Protein AF-A0A932UBR1-F1 (afdb_monomer_lite)

pLDDT: mean 89.15, std 9.72, range [55.53, 97.44]

Structure (mmCIF, N/CA/C/O backbone):
data_AF-A0A932UBR1-F1
#
_entry.id   AF-A0A932UBR1-F1
#
loop_
_atom_site.group_PDB
_atom_site.id
_atom_site.type_symbol
_atom_site.label_atom_id
_atom_site.label_alt_id
_atom_site.label_comp_id
_atom_site.label_asym_id
_atom_site.label_entity_id
_atom_site.label_seq_id
_atom_site.pdbx_PDB_ins_code
_atom_site.Cartn_x
_atom_site.Cartn_y
_atom_site.Cartn_z
_atom_site.occupancy
_atom_site.B_iso_or_equiv
_atom_site.auth_seq_id
_atom_site.auth_comp_id
_atom_site.auth_asym_id
_atom_site.auth_atom_id
_atom_site.pdbx_PDB_model_num
ATOM 1 N N . MET A 1 1 ? 7.873 -18.364 -3.727 1.00 67.50 1 MET A N 1
ATOM 2 C CA . MET A 1 1 ? 7.765 -17.794 -5.084 1.00 67.50 1 MET A CA 1
ATOM 3 C C . MET A 1 1 ? 9.142 -17.857 -5.717 1.00 67.50 1 MET A C 1
ATOM 5 O O . MET A 1 1 ? 10.111 -17.654 -4.992 1.00 67.50 1 MET A O 1
ATOM 9 N N . GLU A 1 2 ? 9.250 -18.246 -6.986 1.00 88.00 2 GLU A N 1
ATOM 10 C CA . GLU A 1 2 ? 10.543 -18.277 -7.681 1.00 88.00 2 GLU A CA 1
ATOM 11 C C . GLU A 1 2 ? 10.996 -16.841 -7.988 1.00 88.00 2 GLU A C 1
ATOM 13 O O . GLU A 1 2 ? 10.164 -15.963 -8.211 1.00 88.00 2 GLU A O 1
ATOM 18 N N . GLN A 1 3 ? 12.303 -16.576 -7.945 1.00 89.06 3 GLN A N 1
ATOM 19 C CA . GLN A 1 3 ? 12.831 -15.213 -8.072 1.00 89.06 3 GLN A CA 1
ATOM 20 C C . GLN A 1 3 ? 12.473 -14.569 -9.419 1.00 89.06 3 GLN A C 1
ATOM 22 O O . GLN A 1 3 ? 12.112 -13.397 -9.452 1.00 89.06 3 GLN A O 1
ATOM 27 N N . ASP A 1 4 ? 12.511 -15.335 -10.509 1.00 91.12 4 ASP A N 1
ATOM 28 C CA . ASP A 1 4 ? 12.187 -14.840 -11.850 1.00 91.12 4 ASP A CA 1
ATOM 29 C C . ASP A 1 4 ? 10.717 -14.396 -11.973 1.00 91.12 4 ASP A C 1
ATOM 31 O O . ASP A 1 4 ? 10.409 -13.425 -12.674 1.00 91.12 4 ASP A O 1
ATOM 35 N N . ASP A 1 5 ? 9.806 -15.069 -11.261 1.00 94.25 5 ASP A N 1
ATOM 36 C CA . ASP A 1 5 ? 8.394 -14.682 -11.202 1.00 94.25 5 ASP A CA 1
ATOM 37 C C . ASP A 1 5 ? 8.208 -13.376 -10.418 1.00 94.25 5 ASP A C 1
ATOM 39 O O . ASP A 1 5 ? 7.446 -12.503 -10.843 1.00 94.25 5 ASP A O 1
ATOM 43 N N . GLU A 1 6 ? 8.945 -13.204 -9.318 1.00 95.12 6 GLU A N 1
ATOM 44 C CA . GLU A 1 6 ? 8.917 -11.981 -8.511 1.00 95.12 6 GLU A CA 1
ATOM 45 C C . GLU A 1 6 ? 9.503 -10.783 -9.267 1.00 95.12 6 GLU A C 1
ATOM 47 O O . GLU A 1 6 ? 8.906 -9.708 -9.292 1.00 95.12 6 GLU A O 1
ATOM 52 N N . ASP A 1 7 ? 10.626 -10.967 -9.963 1.00 96.38 7 ASP A N 1
ATOM 53 C CA . ASP A 1 7 ? 11.229 -9.930 -10.806 1.00 96.38 7 ASP A CA 1
ATOM 54 C C . ASP A 1 7 ? 10.254 -9.483 -11.899 1.00 96.38 7 ASP A C 1
ATOM 56 O O . ASP A 1 7 ? 10.132 -8.293 -12.222 1.00 96.38 7 ASP A O 1
ATOM 60 N N . ARG A 1 8 ? 9.523 -10.437 -12.480 1.00 95.25 8 ARG A N 1
ATOM 61 C CA . ARG A 1 8 ? 8.494 -10.143 -13.473 1.00 95.25 8 ARG A CA 1
ATOM 62 C C . ARG A 1 8 ? 7.332 -9.365 -12.856 1.00 95.25 8 ARG A C 1
ATOM 64 O O . ARG A 1 8 ? 6.878 -8.399 -13.477 1.00 95.25 8 ARG A O 1
ATOM 71 N N . LEU A 1 9 ? 6.869 -9.744 -11.665 1.00 95.69 9 LEU A N 1
ATOM 72 C CA . LEU A 1 9 ? 5.824 -9.024 -10.933 1.00 95.69 9 LEU A CA 1
ATOM 73 C C . LEU A 1 9 ? 6.264 -7.594 -10.597 1.00 95.69 9 LEU A C 1
ATOM 75 O O . LEU A 1 9 ? 5.541 -6.648 -10.908 1.00 95.69 9 LEU A O 1
ATOM 79 N N . ALA A 1 10 ? 7.479 -7.417 -10.080 1.00 96.94 10 ALA A N 1
ATOM 80 C CA . ALA A 1 10 ? 8.060 -6.115 -9.768 1.00 96.94 10 ALA A CA 1
ATOM 81 C C . ALA A 1 10 ? 8.080 -5.182 -10.990 1.00 96.94 10 ALA A C 1
ATOM 83 O O . ALA A 1 10 ? 7.713 -4.010 -10.888 1.00 96.94 10 ALA A O 1
ATOM 84 N N . ARG A 1 11 ? 8.420 -5.695 -12.181 1.00 96.31 11 ARG A N 1
ATOM 85 C CA . ARG A 1 11 ? 8.358 -4.909 -13.429 1.00 96.31 11 ARG A CA 1
ATOM 86 C C . ARG A 1 11 ? 6.937 -4.470 -13.779 1.00 96.31 11 ARG A C 1
ATOM 88 O O . ARG A 1 11 ? 6.756 -3.344 -14.243 1.00 96.31 11 ARG A O 1
ATOM 95 N N . TYR A 1 12 ? 5.936 -5.325 -13.567 1.00 95.94 12 TYR A N 1
ATOM 96 C CA . TYR A 1 12 ? 4.536 -4.939 -13.760 1.00 95.94 12 TYR A CA 1
ATOM 97 C C . TYR A 1 12 ? 4.102 -3.879 -12.745 1.00 95.94 12 TYR A C 1
ATOM 99 O O . TYR A 1 12 ? 3.534 -2.867 -13.155 1.00 95.94 12 TYR A O 1
ATOM 107 N N . CYS A 1 13 ? 4.419 -4.062 -11.461 1.00 95.50 13 CYS A N 1
ATOM 108 C CA . CYS A 1 13 ? 4.125 -3.092 -10.403 1.00 95.50 13 CYS A CA 1
ATOM 109 C C . CYS A 1 13 ? 4.740 -1.723 -10.711 1.00 95.50 13 CYS A C 1
ATOM 111 O O . CYS A 1 13 ? 4.058 -0.705 -10.622 1.00 95.50 13 CYS A O 1
ATOM 113 N N . PHE A 1 14 ? 5.995 -1.699 -11.165 1.00 94.00 14 PHE A N 1
ATOM 114 C CA . PHE A 1 14 ? 6.667 -0.470 -11.573 1.00 94.00 14 PHE A CA 1
ATOM 115 C C . PHE A 1 14 ? 5.923 0.250 -12.702 1.00 94.00 14 PHE A C 1
ATOM 117 O O . PHE A 1 14 ? 5.679 1.448 -12.609 1.00 94.00 14 PHE A O 1
ATOM 124 N N . VAL A 1 15 ? 5.530 -0.469 -13.760 1.00 91.94 15 VAL A N 1
ATOM 125 C CA . VAL A 1 15 ? 4.778 0.117 -14.883 1.00 91.94 15 VAL A CA 1
ATOM 126 C C . VAL A 1 15 ? 3.408 0.631 -14.431 1.00 91.94 15 VAL A C 1
ATOM 128 O O . VAL A 1 15 ? 3.012 1.718 -14.846 1.00 91.94 15 VAL A O 1
ATOM 131 N N . LEU A 1 16 ? 2.695 -0.105 -13.573 1.00 92.19 16 LEU A N 1
ATOM 132 C CA . LEU A 1 16 ? 1.404 0.325 -13.022 1.00 92.19 16 LEU A CA 1
ATOM 133 C C . LEU A 1 16 ? 1.535 1.599 -12.179 1.00 92.19 16 LEU A C 1
ATOM 135 O O . LEU A 1 16 ? 0.723 2.510 -12.337 1.00 92.19 16 LEU A O 1
ATOM 139 N N . ALA A 1 17 ? 2.595 1.717 -11.378 1.00 90.38 17 ALA A N 1
ATOM 140 C CA . ALA A 1 17 ? 2.878 2.934 -10.621 1.00 90.38 17 ALA A CA 1
ATOM 141 C C . ALA A 1 17 ? 3.067 4.164 -11.532 1.00 90.38 17 ALA A C 1
ATOM 143 O O . ALA A 1 17 ? 2.706 5.273 -11.143 1.00 90.38 17 ALA A O 1
ATOM 144 N N . LEU A 1 18 ? 3.556 3.989 -12.770 1.00 87.19 18 LEU A N 1
ATOM 145 C CA . LEU A 1 18 ? 3.675 5.098 -13.729 1.00 87.19 18 LEU A CA 1
ATOM 146 C C . LEU A 1 18 ? 2.314 5.622 -14.197 1.00 87.19 18 LEU A C 1
ATOM 148 O O . LEU A 1 18 ? 2.174 6.820 -14.450 1.00 87.19 18 LEU A O 1
ATOM 152 N N . PHE A 1 19 ? 1.321 4.740 -14.331 1.00 87.06 19 PHE A N 1
ATOM 153 C CA . PHE A 1 19 ? -0.045 5.143 -14.662 1.00 87.06 19 PHE A CA 1
ATOM 154 C C . PHE A 1 19 ? -0.710 5.864 -13.492 1.00 87.06 19 PHE A C 1
ATOM 156 O O . PHE A 1 19 ? -1.374 6.877 -13.713 1.00 87.06 19 PHE A O 1
ATOM 163 N N . GLU A 1 20 ? -0.491 5.387 -12.268 1.00 86.44 20 GLU A N 1
ATOM 164 C CA . GLU A 1 20 ? -1.044 6.025 -11.074 1.00 86.44 20 GLU A CA 1
ATOM 165 C C . GLU A 1 20 ? -0.460 7.425 -10.851 1.00 86.44 20 GLU A C 1
ATOM 167 O O . GLU A 1 20 ? -1.194 8.384 -10.615 1.00 86.44 20 GLU A O 1
ATOM 172 N N . GLU A 1 21 ? 0.851 7.586 -11.034 1.00 83.62 21 GLU A N 1
ATOM 173 C CA . GLU A 1 21 ? 1.506 8.896 -10.983 1.00 83.62 21 GLU A CA 1
ATOM 174 C C . GLU A 1 21 ? 0.955 9.853 -12.054 1.00 83.62 21 GLU A C 1
ATOM 176 O O . GLU A 1 21 ? 0.712 11.031 -11.785 1.00 83.62 21 GLU A O 1
ATOM 181 N N . LEU A 1 22 ? 0.712 9.360 -13.275 1.00 82.50 22 LEU A N 1
ATOM 182 C CA . LEU A 1 22 ? 0.101 10.166 -14.335 1.00 82.50 22 LEU A CA 1
ATOM 183 C C . LEU A 1 22 ? -1.309 10.634 -13.946 1.00 82.50 22 LEU A C 1
ATOM 185 O O . LEU A 1 22 ? -1.654 11.789 -14.204 1.00 82.50 22 LEU A O 1
A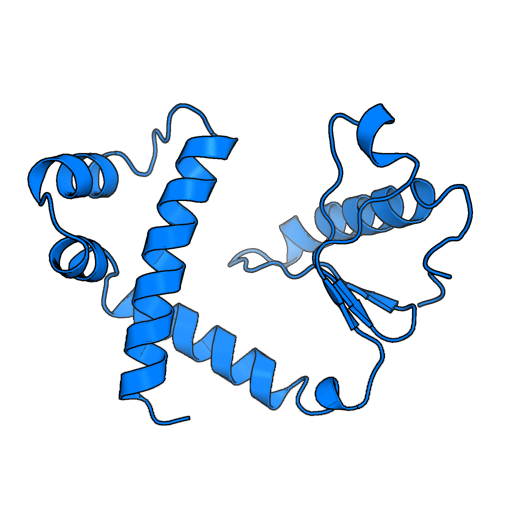TOM 189 N N . TYR A 1 23 ? -2.101 9.752 -13.335 1.00 83.06 23 TYR A N 1
ATOM 190 C CA . TYR A 1 23 ? -3.449 10.059 -12.866 1.00 83.06 23 TYR A CA 1
ATOM 191 C C . TYR A 1 23 ? -3.443 11.103 -11.739 1.00 83.06 23 TYR A C 1
ATOM 193 O O . TYR A 1 23 ? -4.179 12.087 -11.823 1.00 83.06 23 TYR A O 1
ATOM 201 N N . ARG A 1 24 ? -2.581 10.941 -10.725 1.00 78.06 24 ARG A N 1
ATOM 202 C CA . ARG A 1 24 ? -2.530 11.822 -9.543 1.00 78.06 24 ARG A CA 1
ATOM 203 C C . ARG A 1 24 ? -1.907 13.184 -9.818 1.00 78.06 24 ARG A C 1
ATOM 205 O O . ARG A 1 24 ? -2.425 14.204 -9.366 1.00 78.06 24 ARG A O 1
ATOM 212 N N . SER A 1 25 ? -0.795 13.214 -10.542 1.00 79.44 25 SER A N 1
ATOM 213 C CA . SER A 1 25 ? 0.002 14.433 -10.701 1.00 79.44 25 SER A CA 1
ATOM 214 C C . SER A 1 25 ? -0.440 15.272 -11.899 1.00 79.44 25 SER A C 1
ATOM 216 O O . SER A 1 25 ? -0.099 16.454 -11.974 1.00 79.44 25 SER A O 1
ATOM 218 N N . GLY A 1 26 ? -1.149 14.679 -12.872 1.00 68.56 26 GLY A N 1
ATOM 219 C CA . GLY A 1 26 ? -1.602 15.306 -14.126 1.00 68.56 26 GLY A CA 1
ATOM 220 C C . GLY A 1 26 ? -0.476 15.760 -15.075 1.00 68.56 26 GLY A C 1
ATOM 221 O O . GLY A 1 26 ? -0.669 15.845 -16.287 1.00 68.56 26 GLY A O 1
ATOM 222 N N . ASN A 1 27 ? 0.718 16.035 -14.545 1.00 63.75 27 ASN A N 1
ATOM 223 C CA . ASN A 1 27 ? 1.926 16.434 -15.253 1.00 63.75 27 ASN A CA 1
ATOM 224 C C . ASN A 1 27 ? 3.172 15.969 -14.469 1.00 63.75 27 ASN A C 1
ATOM 226 O O . ASN A 1 27 ? 3.694 16.717 -13.638 1.00 63.75 27 ASN A O 1
ATOM 230 N N . PRO A 1 28 ? 3.671 14.7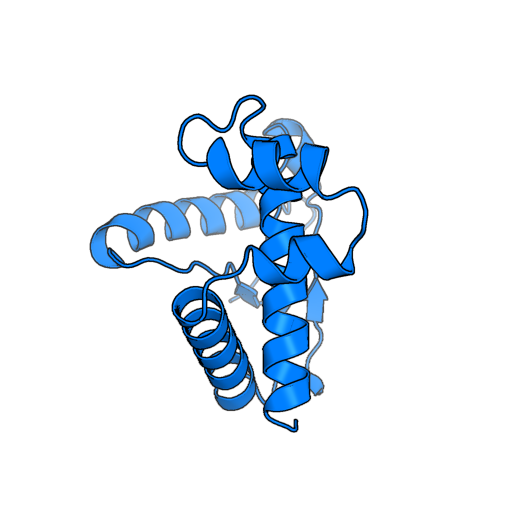45 -14.708 1.00 59.06 28 PRO A N 1
ATOM 231 C CA . PRO A 1 28 ? 4.825 14.213 -13.990 1.00 59.06 28 PRO A CA 1
ATOM 232 C C . PRO A 1 28 ? 6.115 14.907 -14.456 1.00 59.06 28 PRO A C 1
ATOM 234 O O . PRO A 1 28 ? 6.756 14.510 -15.431 1.00 59.06 28 PRO A O 1
ATOM 237 N N . VAL A 1 29 ? 6.510 15.983 -13.769 1.00 56.06 29 VAL A N 1
ATOM 238 C CA . VAL A 1 29 ? 7.711 16.774 -14.104 1.00 56.06 29 VAL A CA 1
ATOM 239 C C . VAL A 1 29 ? 9.000 15.970 -13.875 1.00 56.06 29 VAL A C 1
ATOM 241 O O . VAL A 1 29 ? 9.940 16.088 -14.660 1.00 56.06 29 VAL A O 1
ATOM 244 N N . TRP A 1 30 ? 9.026 15.096 -12.864 1.00 55.53 30 TRP A N 1
ATOM 245 C CA . TRP A 1 30 ? 10.208 14.320 -12.458 1.00 55.53 30 TRP A CA 1
ATOM 246 C C . TRP A 1 30 ? 10.383 12.989 -13.215 1.00 55.53 30 TRP A C 1
ATOM 248 O O . TRP A 1 30 ? 11.436 12.366 -13.113 1.00 55.53 30 TRP A O 1
ATOM 258 N N . TRP A 1 31 ? 9.388 12.577 -14.016 1.00 59.47 31 TRP A N 1
ATOM 259 C CA . TRP A 1 31 ? 9.337 11.263 -14.679 1.00 59.47 31 TRP A CA 1
ATOM 260 C C . TRP A 1 31 ? 9.024 11.330 -16.186 1.00 59.47 31 TRP A C 1
ATOM 262 O O . TRP A 1 31 ? 8.470 10.408 -16.786 1.00 59.47 31 TRP A O 1
ATOM 272 N N . ARG A 1 32 ? 9.386 12.435 -16.846 1.00 62.41 32 ARG A N 1
ATOM 273 C CA . ARG A 1 32 ? 9.132 12.606 -18.289 1.00 62.41 32 ARG A CA 1
ATOM 274 C C . ARG A 1 32 ? 9.771 11.515 -19.150 1.00 62.41 32 ARG A C 1
ATOM 276 O O . ARG A 1 32 ? 9.187 11.126 -20.156 1.00 62.41 32 ARG A O 1
ATOM 283 N N . ALA A 1 33 ? 10.953 11.027 -18.769 1.00 64.44 33 ALA A N 1
ATOM 284 C CA . ALA A 1 33 ? 11.722 10.107 -19.604 1.00 64.44 33 ALA A CA 1
ATOM 285 C C . ALA A 1 33 ? 11.026 8.745 -19.800 1.00 64.44 33 ALA A C 1
ATOM 287 O O . ALA A 1 33 ? 10.883 8.335 -20.954 1.00 64.44 33 ALA A O 1
ATOM 288 N N . PRO A 1 34 ? 10.504 8.068 -18.758 1.00 70.69 34 PRO A N 1
ATOM 289 C CA . PRO A 1 34 ? 9.823 6.795 -18.985 1.00 70.69 34 PRO A CA 1
ATOM 290 C C . PRO A 1 34 ? 8.479 6.954 -19.692 1.00 70.69 34 PRO A C 1
ATOM 292 O O . PRO A 1 34 ? 8.144 6.104 -20.506 1.00 70.69 34 PRO A O 1
ATOM 295 N N . TRP A 1 35 ? 7.748 8.057 -19.494 1.00 72.81 35 TRP A N 1
ATOM 296 C CA . TRP A 1 35 ? 6.521 8.310 -20.261 1.00 72.81 35 TRP A CA 1
ATOM 297 C C . TRP A 1 35 ? 6.786 8.532 -21.756 1.00 72.81 35 TRP A C 1
ATOM 299 O O . TRP A 1 35 ? 6.096 7.954 -22.599 1.00 72.81 35 TRP A O 1
ATOM 309 N N . SER A 1 36 ? 7.809 9.321 -22.099 1.00 73.38 36 SER A N 1
ATOM 310 C CA . SER A 1 36 ? 8.249 9.473 -23.491 1.00 73.38 36 SER A CA 1
ATOM 311 C C . SER A 1 36 ? 8.623 8.118 -24.094 1.00 73.38 36 SER A C 1
ATOM 313 O O . SER A 1 36 ? 8.133 7.762 -25.164 1.00 73.38 36 SER A O 1
ATOM 315 N N . ALA A 1 37 ? 9.386 7.308 -23.357 1.00 73.06 37 ALA A N 1
ATOM 316 C CA . ALA A 1 37 ? 9.764 5.970 -23.796 1.00 73.06 37 ALA A CA 1
ATOM 317 C C . ALA A 1 37 ? 8.557 5.022 -23.935 1.00 73.06 37 ALA A C 1
ATOM 319 O O . ALA A 1 37 ? 8.522 4.213 -24.861 1.00 73.06 37 ALA A O 1
ATOM 320 N N . MET A 1 38 ? 7.539 5.117 -23.069 1.00 76.62 38 MET A N 1
ATOM 321 C CA . MET A 1 38 ? 6.311 4.320 -23.199 1.00 76.62 38 MET A CA 1
ATOM 322 C C . MET A 1 38 ? 5.549 4.656 -24.481 1.00 76.62 38 MET A C 1
ATOM 324 O O . MET A 1 38 ? 5.113 3.740 -25.183 1.00 76.62 38 MET A O 1
ATOM 328 N N . ARG A 1 39 ? 5.425 5.949 -24.811 1.00 74.44 39 ARG A N 1
ATOM 329 C CA . ARG A 1 39 ? 4.786 6.405 -26.055 1.00 74.44 39 ARG A CA 1
ATOM 330 C C . ARG A 1 39 ? 5.512 5.899 -27.301 1.00 74.44 39 ARG A C 1
ATOM 332 O O . ARG A 1 39 ? 4.852 5.541 -28.270 1.00 74.44 39 ARG A O 1
ATOM 339 N N . GLU A 1 40 ? 6.840 5.850 -27.269 1.00 72.44 40 GLU A N 1
ATOM 340 C CA . GLU A 1 40 ? 7.665 5.392 -28.395 1.00 72.44 40 GLU A CA 1
ATOM 341 C C . GLU A 1 40 ? 7.655 3.868 -28.563 1.00 72.44 40 GLU A C 1
ATOM 343 O O . GLU A 1 40 ? 7.613 3.362 -29.683 1.00 72.44 40 GLU A O 1
ATOM 348 N N . LYS A 1 41 ? 7.688 3.120 -27.454 1.00 69.94 41 LYS A N 1
ATOM 349 C CA . LYS A 1 41 ? 7.907 1.668 -27.467 1.00 69.94 41 LYS A CA 1
ATOM 350 C C . LYS A 1 41 ? 6.670 0.829 -27.825 1.00 69.94 41 LYS A C 1
ATOM 352 O O . LYS A 1 41 ? 6.836 -0.337 -28.168 1.00 69.94 41 LYS A O 1
ATOM 357 N N . GLY A 1 42 ? 5.454 1.379 -27.750 1.00 67.62 42 GLY A N 1
ATOM 358 C CA . GLY A 1 42 ? 4.210 0.828 -28.327 1.00 67.62 42 GLY A CA 1
ATOM 359 C C . GLY A 1 42 ? 3.711 -0.557 -27.861 1.00 67.62 42 GLY A C 1
ATOM 360 O O . GLY A 1 42 ? 2.585 -0.922 -28.192 1.00 67.62 42 GLY A O 1
ATOM 361 N N . VAL A 1 43 ? 4.491 -1.336 -27.102 1.00 80.75 43 VAL A N 1
ATOM 362 C CA . VAL A 1 43 ? 4.133 -2.684 -26.627 1.00 80.75 43 VAL A CA 1
ATOM 363 C C . VAL A 1 43 ? 4.540 -2.906 -25.168 1.00 80.75 43 VAL A C 1
ATOM 365 O O . VAL A 1 43 ? 5.622 -2.505 -24.739 1.00 80.75 43 VAL A O 1
ATOM 368 N N . VAL A 1 44 ? 3.699 -3.626 -24.416 1.00 82.06 44 VAL A N 1
ATOM 369 C CA . VAL A 1 44 ? 3.854 -3.872 -22.965 1.00 82.06 44 VAL A CA 1
ATOM 370 C C . VAL A 1 44 ? 5.230 -4.430 -22.601 1.00 82.06 44 VAL A C 1
ATOM 372 O O . VAL A 1 44 ? 5.838 -3.978 -21.636 1.00 82.06 44 VAL A O 1
ATOM 375 N N . ARG A 1 45 ? 5.764 -5.374 -23.389 1.00 84.38 45 ARG A N 1
ATOM 376 C CA . ARG A 1 45 ? 7.083 -5.979 -23.128 1.00 84.38 45 ARG A CA 1
ATOM 377 C C . ARG A 1 45 ? 8.187 -4.924 -23.028 1.00 84.38 45 ARG A C 1
ATOM 379 O O . ARG A 1 45 ? 9.037 -5.014 -22.154 1.00 84.38 45 ARG A O 1
ATOM 386 N N . ALA A 1 46 ? 8.144 -3.919 -23.892 1.00 85.19 46 ALA A N 1
ATOM 387 C CA . ALA A 1 46 ? 9.156 -2.881 -23.950 1.00 85.19 46 ALA A CA 1
ATOM 388 C C . ALA A 1 46 ? 8.998 -1.853 -22.805 1.00 85.19 46 ALA A C 1
ATOM 390 O O . ALA A 1 46 ? 9.972 -1.206 -22.415 1.00 85.19 46 ALA A O 1
ATOM 391 N N . TRP A 1 47 ? 7.802 -1.733 -22.215 1.00 89.56 47 TRP A N 1
ATOM 392 C CA . TRP A 1 47 ? 7.573 -0.938 -21.002 1.00 89.56 47 TRP A CA 1
ATOM 393 C C . TRP A 1 47 ? 8.144 -1.602 -19.748 1.00 89.56 47 TRP A C 1
ATOM 395 O O . TRP A 1 47 ? 8.659 -0.907 -18.881 1.00 89.56 47 TRP A O 1
ATOM 405 N N . LEU A 1 48 ? 8.129 -2.936 -19.665 1.00 92.06 48 LEU A N 1
ATOM 406 C CA . LEU A 1 48 ? 8.722 -3.667 -18.533 1.00 92.06 48 LEU A CA 1
ATOM 407 C C . LEU A 1 48 ? 10.238 -3.444 -18.409 1.00 92.06 48 LEU A C 1
ATOM 409 O O . LEU A 1 48 ? 10.803 -3.580 -17.323 1.00 92.06 48 LEU A O 1
ATOM 413 N N . GLU A 1 49 ? 10.900 -3.077 -19.507 1.00 91.12 49 GLU A N 1
ATOM 414 C CA . GLU A 1 49 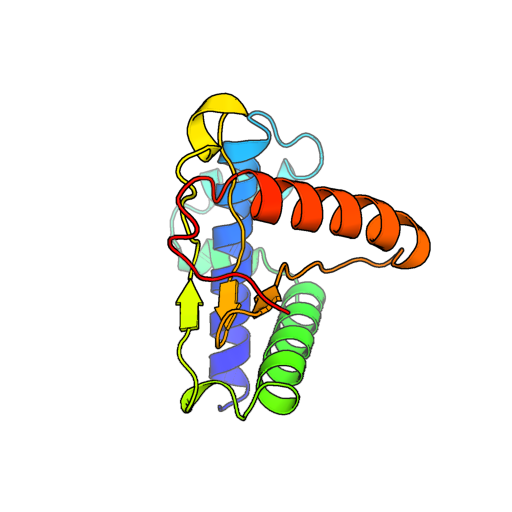? 12.321 -2.708 -19.536 1.00 91.12 49 GLU A CA 1
ATOM 415 C C . GLU A 1 49 ? 12.598 -1.320 -18.936 1.00 91.12 49 GLU A C 1
ATOM 417 O O . GLU A 1 49 ? 13.757 -0.966 -18.742 1.00 91.12 49 GLU A O 1
ATOM 422 N N . LEU A 1 50 ? 11.564 -0.517 -18.658 1.00 90.12 50 LEU A N 1
ATOM 423 C CA . LEU A 1 50 ? 11.721 0.802 -18.030 1.00 90.12 50 LEU A CA 1
ATOM 424 C C . LEU A 1 50 ? 12.060 0.698 -16.542 1.00 90.12 50 LEU A C 1
ATOM 426 O O . LEU A 1 50 ? 12.645 1.625 -15.986 1.00 90.12 50 LEU A O 1
ATOM 430 N N . ALA A 1 51 ? 11.711 -0.423 -15.909 1.00 92.44 51 ALA A N 1
ATOM 431 C CA . ALA A 1 51 ? 12.138 -0.726 -14.554 1.00 92.44 51 ALA A CA 1
ATOM 432 C C . ALA A 1 51 ? 13.638 -1.052 -14.560 1.00 92.44 51 ALA A C 1
ATOM 434 O O . ALA A 1 51 ? 14.074 -2.058 -15.140 1.00 92.44 51 ALA A O 1
ATOM 435 N N . SER A 1 52 ? 14.425 -0.188 -13.916 1.00 93.00 52 SER A N 1
ATOM 436 C CA . SER A 1 52 ? 15.855 -0.420 -13.730 1.00 93.00 52 SER A CA 1
ATOM 437 C C . SER A 1 52 ? 16.085 -1.660 -12.855 1.00 93.00 52 SER A C 1
ATOM 439 O O . SER A 1 52 ? 15.223 -1.995 -12.040 1.00 93.00 52 SER A O 1
ATOM 441 N N . PRO A 1 53 ? 17.244 -2.337 -12.967 1.00 95.31 53 PRO A N 1
ATOM 442 C CA . PRO A 1 53 ? 17.566 -3.465 -12.095 1.00 95.31 53 PRO A CA 1
ATOM 443 C C . PRO A 1 53 ? 17.443 -3.132 -10.602 1.00 95.31 53 PRO A C 1
ATOM 445 O O . PRO A 1 53 ? 16.905 -3.935 -9.856 1.00 95.31 53 PRO A O 1
ATOM 448 N N . ASN A 1 54 ? 17.846 -1.925 -10.184 1.00 95.19 54 ASN A N 1
ATOM 449 C CA . ASN A 1 54 ? 17.722 -1.489 -8.789 1.00 95.19 54 ASN A CA 1
ATOM 450 C C . ASN A 1 54 ? 16.257 -1.326 -8.362 1.00 95.19 54 ASN A C 1
ATOM 452 O O . ASN A 1 54 ? 15.905 -1.726 -7.265 1.00 95.19 54 ASN A O 1
ATOM 456 N N . ALA A 1 55 ? 15.390 -0.784 -9.225 1.00 93.50 55 ALA A N 1
ATOM 457 C CA . ALA A 1 55 ? 13.967 -0.658 -8.905 1.00 93.50 55 ALA A CA 1
ATOM 458 C C . ALA A 1 55 ? 13.284 -2.030 -8.785 1.00 93.50 55 ALA A C 1
ATOM 460 O O . ALA A 1 55 ? 12.423 -2.218 -7.931 1.00 93.50 55 ALA A O 1
ATOM 461 N N . VAL A 1 56 ? 13.674 -2.989 -9.633 1.00 96.81 56 VAL A N 1
ATOM 462 C CA . VAL A 1 56 ? 13.210 -4.382 -9.529 1.00 96.81 56 VAL A CA 1
ATOM 463 C C . VAL A 1 56 ? 13.696 -5.007 -8.223 1.00 96.81 56 VAL A C 1
ATOM 465 O O . VAL A 1 56 ? 12.903 -5.622 -7.518 1.00 96.81 56 VAL A O 1
ATOM 468 N N . ASP A 1 57 ? 14.967 -4.800 -7.876 1.00 96.38 57 ASP A N 1
ATOM 469 C CA . ASP A 1 57 ? 15.557 -5.307 -6.640 1.00 96.38 57 ASP A CA 1
ATOM 470 C C . ASP A 1 57 ? 14.878 -4.734 -5.387 1.00 96.38 57 ASP A C 1
ATOM 472 O O . ASP A 1 57 ? 14.485 -5.496 -4.506 1.00 96.38 57 ASP A O 1
ATOM 476 N N . ASP A 1 58 ? 14.657 -3.418 -5.342 1.00 95.06 58 ASP A N 1
ATOM 477 C CA . ASP A 1 58 ? 13.967 -2.742 -4.240 1.00 95.06 58 ASP A CA 1
ATOM 478 C C . ASP A 1 58 ? 12.533 -3.272 -4.071 1.00 95.06 58 ASP A C 1
ATOM 480 O O . ASP A 1 58 ? 12.122 -3.630 -2.966 1.00 95.06 58 ASP A O 1
ATOM 484 N N . LEU A 1 59 ? 11.766 -3.371 -5.164 1.00 95.62 59 LEU A N 1
ATOM 485 C CA . LEU A 1 59 ? 10.388 -3.877 -5.128 1.00 95.62 59 LEU A CA 1
ATOM 486 C C . LEU A 1 59 ? 10.321 -5.342 -4.688 1.00 95.62 59 LEU A C 1
ATOM 488 O O . LEU A 1 59 ? 9.466 -5.696 -3.878 1.00 95.62 59 LEU A O 1
ATOM 492 N N . ARG A 1 60 ? 11.243 -6.180 -5.169 1.00 95.81 60 ARG A N 1
ATOM 493 C CA . ARG A 1 60 ? 11.361 -7.579 -4.748 1.00 95.81 60 ARG A CA 1
ATOM 494 C C . ARG A 1 60 ? 11.662 -7.691 -3.256 1.00 95.81 60 ARG A C 1
ATOM 496 O O . ARG A 1 60 ? 11.013 -8.465 -2.558 1.00 95.81 60 ARG A O 1
ATOM 503 N N . GLN A 1 61 ? 12.619 -6.911 -2.753 1.00 94.94 61 GLN A N 1
ATOM 504 C CA . GLN A 1 61 ? 12.958 -6.901 -1.328 1.00 94.94 61 GLN A CA 1
ATOM 505 C C . GLN A 1 61 ? 11.768 -6.462 -0.464 1.00 94.94 61 GLN A C 1
ATOM 507 O O . GLN A 1 61 ? 11.520 -7.066 0.579 1.00 94.94 61 GLN A O 1
ATOM 512 N N . LEU A 1 62 ? 11.007 -5.454 -0.900 1.00 94.25 62 LEU A N 1
ATOM 513 C CA . LEU A 1 62 ? 9.792 -5.009 -0.211 1.00 94.25 62 LEU A CA 1
ATOM 514 C C . LEU A 1 62 ? 8.704 -6.086 -0.213 1.00 94.25 62 LEU A C 1
ATOM 516 O O . LEU A 1 62 ? 8.099 -6.340 0.828 1.00 94.25 62 LEU A O 1
ATOM 520 N N . SER A 1 63 ? 8.489 -6.731 -1.360 1.00 93.62 63 SER A N 1
ATOM 521 C CA . SER A 1 63 ? 7.527 -7.823 -1.533 1.00 93.62 63 SER A CA 1
ATOM 522 C C . SER A 1 63 ? 7.831 -8.992 -0.596 1.00 93.62 63 SER A C 1
ATOM 524 O O . SER A 1 63 ? 6.982 -9.407 0.193 1.00 93.62 63 SER A O 1
ATOM 526 N N . TRP A 1 64 ? 9.080 -9.460 -0.580 1.00 93.88 64 TRP A N 1
ATOM 527 C CA . TRP A 1 64 ? 9.501 -10.540 0.311 1.00 93.88 64 TRP A CA 1
ATOM 528 C C . TRP A 1 64 ? 9.443 -10.143 1.779 1.00 93.88 64 TRP A C 1
ATOM 530 O O . TRP A 1 64 ? 8.945 -10.917 2.591 1.00 93.88 64 TRP A O 1
ATOM 540 N N . LEU A 1 65 ? 9.864 -8.923 2.127 1.00 93.25 65 LEU A N 1
ATOM 541 C CA . LEU A 1 65 ? 9.736 -8.425 3.495 1.00 93.25 65 LEU A CA 1
ATOM 542 C C . LEU A 1 65 ? 8.271 -8.422 3.950 1.00 93.25 65 LEU A C 1
ATOM 544 O O . LEU A 1 65 ? 7.995 -8.771 5.097 1.00 93.25 65 LEU A O 1
ATOM 548 N N . PHE A 1 66 ? 7.338 -8.047 3.074 1.00 90.62 66 PHE A N 1
ATOM 549 C CA . PHE A 1 66 ? 5.912 -8.099 3.372 1.00 90.62 66 PHE A CA 1
ATOM 550 C C . PHE A 1 66 ? 5.439 -9.541 3.592 1.00 90.62 66 PHE A C 1
ATOM 552 O O . PHE A 1 66 ? 4.853 -9.827 4.637 1.00 90.62 66 PHE A O 1
ATOM 559 N N . CYS A 1 67 ? 5.749 -10.457 2.668 1.00 89.88 67 CYS A N 1
ATOM 560 C CA . CYS A 1 67 ? 5.393 -11.873 2.795 1.00 89.88 67 CYS A CA 1
ATOM 561 C C . CYS A 1 67 ? 5.959 -12.511 4.069 1.00 89.88 67 CYS A C 1
ATOM 563 O O . CYS A 1 67 ? 5.243 -13.241 4.747 1.00 89.88 67 CYS A O 1
ATOM 565 N N . ASP A 1 68 ? 7.210 -12.214 4.421 1.00 91.31 68 ASP A N 1
ATOM 566 C CA . ASP A 1 68 ? 7.870 -12.771 5.603 1.00 91.31 68 ASP A CA 1
ATOM 567 C C . ASP A 1 68 ? 7.271 -12.233 6.908 1.00 91.31 68 ASP A C 1
ATOM 569 O O . ASP A 1 68 ? 7.169 -12.955 7.901 1.00 91.31 68 ASP A O 1
ATOM 573 N N . ARG A 1 69 ? 6.903 -10.946 6.939 1.00 90.94 69 ARG A N 1
ATOM 574 C CA . ARG A 1 69 ? 6.436 -10.269 8.161 1.00 90.94 69 ARG A CA 1
ATOM 575 C C . ARG A 1 69 ? 4.949 -10.431 8.414 1.00 90.94 69 ARG A C 1
ATOM 577 O O . ARG A 1 69 ? 4.560 -10.405 9.575 1.00 90.94 69 ARG A O 1
ATOM 584 N N . GLN A 1 70 ? 4.160 -10.568 7.356 1.00 90.31 70 GLN A N 1
ATOM 585 C CA . GLN A 1 70 ? 2.698 -10.632 7.409 1.00 90.31 70 GLN A CA 1
ATOM 586 C C . GLN A 1 70 ? 2.172 -11.984 6.934 1.00 90.31 70 GLN A C 1
ATOM 588 O O . GLN A 1 70 ? 1.043 -12.103 6.454 1.00 90.31 70 GLN A O 1
ATOM 593 N N . ALA A 1 71 ? 3.008 -13.018 7.062 1.00 83.06 71 ALA A N 1
ATOM 594 C CA . ALA A 1 71 ? 2.692 -14.364 6.627 1.00 83.06 71 ALA A CA 1
ATOM 595 C C . ALA A 1 71 ? 1.394 -14.886 7.244 1.00 83.06 71 ALA A C 1
ATOM 597 O O . ALA A 1 71 ? 0.782 -15.727 6.619 1.00 83.06 71 ALA A O 1
ATOM 598 N N . ASP A 1 72 ? 0.956 -14.408 8.411 1.00 87.50 72 ASP A N 1
ATOM 599 C CA . ASP A 1 72 ? -0.248 -14.838 9.137 1.00 87.50 72 ASP A CA 1
ATOM 600 C C . ASP A 1 72 ? -1.549 -14.149 8.680 1.00 87.50 72 ASP A C 1
ATOM 602 O O . ASP A 1 72 ? -2.635 -14.537 9.104 1.00 87.50 72 ASP A O 1
ATOM 606 N N . TRP A 1 73 ? -1.491 -13.140 7.804 1.00 88.75 73 TRP A N 1
ATOM 607 C CA . TRP A 1 73 ? -2.689 -12.379 7.410 1.00 88.75 73 TRP A CA 1
ATOM 608 C C . TRP A 1 73 ? -3.673 -13.165 6.537 1.00 88.75 73 TRP A C 1
ATOM 610 O O . TRP A 1 73 ? -4.830 -12.774 6.429 1.00 88.75 73 TRP A O 1
ATOM 620 N N . HIS A 1 74 ? -3.256 -14.285 5.941 1.00 81.12 74 HIS A N 1
ATOM 621 C CA . HIS A 1 74 ? -4.135 -15.137 5.130 1.00 81.12 74 HIS A CA 1
ATOM 622 C C . HIS A 1 74 ? -5.265 -15.797 5.935 1.00 81.12 74 HIS A C 1
ATOM 624 O O . HIS A 1 74 ? -6.254 -16.228 5.345 1.00 81.12 74 HIS A O 1
ATOM 630 N N . GLU A 1 75 ? -5.130 -15.876 7.259 1.00 88.44 75 GLU A N 1
ATOM 631 C CA . GLU A 1 75 ? -6.155 -16.423 8.155 1.00 88.44 75 GLU A CA 1
ATOM 632 C C . GLU A 1 75 ? -7.086 -15.336 8.720 1.00 88.44 75 GLU A C 1
ATOM 634 O O . GLU A 1 75 ? -8.056 -15.654 9.409 1.00 88.44 75 GLU A O 1
ATOM 639 N N . LYS A 1 76 ? -6.804 -14.059 8.432 1.00 91.75 76 LYS A N 1
ATOM 640 C CA . LYS A 1 76 ? -7.494 -12.895 9.000 1.00 91.75 76 LYS A CA 1
ATOM 641 C C . LYS A 1 76 ? -8.541 -12.329 8.049 1.00 91.75 76 LYS A C 1
ATOM 643 O O . LYS A 1 76 ? -8.503 -12.545 6.836 1.00 91.75 76 LYS A O 1
ATOM 648 N N . THR A 1 77 ? -9.467 -11.546 8.592 1.00 93.25 77 THR A N 1
ATOM 649 C CA . THR A 1 77 ? -10.405 -10.771 7.775 1.00 93.25 77 THR A CA 1
ATOM 650 C C . THR A 1 77 ? -9.680 -9.560 7.210 1.00 93.25 77 THR A C 1
ATOM 652 O O . THR A 1 77 ? -9.306 -8.659 7.958 1.00 93.25 77 THR A O 1
ATOM 655 N N . VAL A 1 78 ? -9.497 -9.530 5.889 1.00 94.06 78 VAL A N 1
ATOM 656 C CA . VAL A 1 78 ? -8.801 -8.441 5.193 1.00 94.06 78 VAL A CA 1
ATOM 657 C C . VAL A 1 78 ? -9.773 -7.668 4.307 1.00 94.06 78 VAL A C 1
ATOM 659 O O . VAL A 1 78 ? -10.399 -8.236 3.410 1.00 94.06 78 VAL A O 1
ATOM 662 N N . VAL A 1 79 ? -9.869 -6.358 4.527 1.00 95.19 79 VAL A N 1
ATOM 663 C CA . VAL A 1 79 ? -10.563 -5.413 3.645 1.00 95.19 79 VAL A CA 1
ATOM 664 C C . VAL A 1 79 ? -9.511 -4.609 2.895 1.00 95.19 79 VAL A C 1
ATOM 666 O O . VAL A 1 79 ? -8.703 -3.930 3.518 1.00 95.19 79 VAL A O 1
ATOM 669 N N . LEU A 1 80 ? -9.523 -4.682 1.565 1.00 94.38 80 LEU A N 1
ATOM 670 C CA . LEU A 1 80 ? -8.613 -3.928 0.700 1.00 94.38 80 LEU A CA 1
ATOM 671 C C . LEU A 1 80 ? -9.294 -2.652 0.208 1.00 94.38 80 LEU A C 1
ATOM 673 O O . LEU A 1 80 ? -10.438 -2.716 -0.246 1.00 94.38 80 LEU A O 1
ATOM 677 N N . ASN A 1 81 ? -8.573 -1.531 0.234 1.00 94.00 81 ASN A N 1
ATOM 678 C CA . ASN A 1 81 ? -9.029 -0.226 -0.251 1.00 94.00 81 ASN A CA 1
ATOM 679 C C . ASN A 1 81 ? -10.429 0.168 0.271 1.00 94.00 81 ASN A C 1
ATOM 681 O O . ASN A 1 81 ? -11.344 0.388 -0.534 1.00 94.00 81 ASN A O 1
ATOM 685 N N . PRO A 1 82 ? -10.657 0.198 1.602 1.00 95.31 82 PRO A N 1
ATOM 686 C CA . PRO A 1 82 ? -11.968 0.528 2.147 1.00 95.31 82 PRO A CA 1
ATOM 687 C C . PRO A 1 82 ? -12.396 1.935 1.719 1.00 95.31 82 PRO A C 1
ATOM 689 O O . PRO A 1 82 ? -11.618 2.886 1.733 1.00 95.31 82 PRO A O 1
ATOM 692 N N . THR A 1 83 ? -13.675 2.073 1.377 1.00 94.38 83 THR A N 1
ATOM 693 C CA . THR A 1 83 ? -14.304 3.379 1.160 1.00 94.38 83 THR A CA 1
ATOM 694 C C . THR A 1 83 ? -15.136 3.733 2.385 1.00 94.38 83 THR A C 1
ATOM 696 O O . THR A 1 83 ? -16.048 2.982 2.748 1.00 94.38 83 THR A O 1
ATOM 699 N N . PHE A 1 84 ? -14.833 4.864 3.017 1.00 96.12 84 PHE A N 1
ATOM 700 C CA . PHE A 1 84 ? -15.525 5.348 4.209 1.00 96.12 84 PHE A CA 1
ATOM 701 C C . PHE A 1 84 ? -16.753 6.184 3.842 1.00 96.12 84 PHE A C 1
ATOM 703 O O . PHE A 1 84 ? -16.780 6.837 2.794 1.00 96.12 84 PHE A O 1
ATOM 710 N N . ALA A 1 85 ? -17.756 6.227 4.724 1.00 96.25 85 ALA A N 1
ATOM 711 C CA . ALA A 1 85 ? -18.943 7.066 4.534 1.00 96.25 85 ALA A CA 1
ATOM 712 C C . ALA A 1 85 ? -18.576 8.553 4.353 1.00 96.25 85 ALA A C 1
ATOM 714 O O . ALA A 1 85 ? -19.193 9.262 3.558 1.00 96.25 85 ALA A O 1
ATOM 715 N N . GLY A 1 86 ? -17.533 9.015 5.051 1.00 96.75 86 GLY A N 1
ATOM 716 C CA . GLY A 1 86 ? -17.018 10.374 4.942 1.00 96.75 86 GLY A CA 1
ATOM 717 C C . GLY A 1 86 ? -16.091 10.646 3.752 1.00 96.75 86 GLY A C 1
ATOM 718 O O . GLY A 1 86 ? -15.781 11.815 3.522 1.00 96.75 86 GLY A O 1
ATOM 719 N N . SER A 1 87 ? -15.645 9.642 2.979 1.00 95.62 87 SER A N 1
ATOM 720 C CA . SER A 1 87 ? -14.600 9.822 1.947 1.00 95.62 87 SER A CA 1
ATOM 721 C C . SER A 1 87 ? -14.915 10.964 0.971 1.00 95.62 87 SER A C 1
ATOM 723 O O . SER A 1 87 ? -14.039 11.759 0.631 1.00 95.62 87 SER A O 1
ATOM 725 N N . THR A 1 88 ? -16.175 11.121 0.556 1.00 95.38 88 THR A N 1
ATOM 726 C CA . THR A 1 88 ? -16.579 12.183 -0.382 1.00 95.38 88 THR A CA 1
ATOM 727 C C . THR A 1 88 ? -16.505 13.591 0.210 1.00 95.38 88 THR A C 1
ATOM 729 O O . THR A 1 88 ? -16.378 14.555 -0.542 1.00 95.38 88 THR A O 1
ATOM 732 N N . HIS A 1 89 ? -16.559 13.744 1.535 1.00 96.06 89 HIS A N 1
ATOM 733 C CA . HIS A 1 89 ? -16.496 15.052 2.199 1.00 96.06 89 HIS A CA 1
ATOM 734 C C . HIS A 1 89 ? -15.091 15.662 2.197 1.00 96.06 89 HIS A C 1
ATOM 736 O O . HIS A 1 89 ? -14.951 16.869 2.379 1.00 96.06 89 HIS A O 1
ATOM 742 N N . VAL A 1 90 ? -14.063 14.843 1.968 1.00 94.12 90 VAL A N 1
ATOM 743 C CA . VAL A 1 90 ? -12.656 15.267 1.899 1.00 94.12 90 VAL A CA 1
ATOM 744 C C . VAL A 1 90 ? -12.076 15.172 0.483 1.00 94.12 90 VAL A C 1
ATOM 746 O O . VAL A 1 90 ? -10.876 15.332 0.295 1.00 94.12 90 VAL A O 1
ATOM 749 N N . GLY A 1 91 ? -12.928 14.956 -0.528 1.00 90.75 91 GLY A N 1
ATOM 750 C CA . GLY A 1 91 ? -12.505 14.823 -1.927 1.00 90.75 91 GLY A CA 1
ATOM 751 C C . GLY A 1 91 ? -11.952 13.442 -2.295 1.00 90.75 91 GLY A C 1
ATOM 752 O O . GLY A 1 91 ? -11.331 13.308 -3.345 1.00 90.75 91 GLY A O 1
ATOM 753 N N . GLY A 1 92 ? -12.199 12.430 -1.461 1.00 90.44 92 GLY A N 1
ATOM 754 C CA . GLY A 1 92 ? -11.653 11.079 -1.577 1.00 90.44 92 GLY A CA 1
ATOM 755 C C . GLY A 1 92 ? -10.791 10.717 -0.367 1.00 90.44 92 GLY A C 1
ATOM 756 O O . GLY A 1 92 ? -10.120 11.570 0.210 1.00 90.44 92 GLY A O 1
ATOM 757 N N . ALA A 1 93 ? -10.825 9.449 0.031 1.00 91.19 93 ALA A N 1
ATOM 758 C CA . ALA A 1 93 ? -9.957 8.900 1.065 1.00 91.19 93 ALA A CA 1
ATOM 759 C C . ALA A 1 93 ? -9.740 7.418 0.761 1.00 91.19 93 ALA A C 1
ATOM 761 O O . ALA A 1 93 ? -10.708 6.656 0.766 1.00 91.19 93 ALA A O 1
ATOM 762 N N . ASP A 1 94 ? -8.482 7.061 0.502 1.00 85.00 94 ASP A N 1
ATOM 763 C CA . ASP A 1 94 ? -8.061 5.740 0.039 1.00 85.00 94 ASP A CA 1
ATOM 764 C C . ASP A 1 94 ? -7.079 5.164 1.070 1.00 85.00 94 ASP A C 1
ATOM 766 O O . ASP A 1 94 ? -5.873 5.420 1.013 1.00 85.00 94 ASP A O 1
ATOM 770 N N . ALA A 1 95 ? -7.595 4.472 2.087 1.00 94.31 95 ALA A N 1
ATOM 771 C CA . ALA A 1 95 ? -6.737 3.677 2.967 1.00 94.31 95 ALA A CA 1
ATOM 772 C C . ALA A 1 95 ? -6.323 2.385 2.255 1.00 94.31 95 ALA A C 1
ATOM 774 O O . ALA A 1 95 ? -7.061 1.906 1.398 1.00 94.31 95 ALA A O 1
ATOM 775 N N . ASP A 1 96 ? -5.192 1.788 2.631 1.00 94.56 96 ASP A N 1
ATOM 776 C CA . ASP A 1 96 ? -4.712 0.588 1.941 1.00 94.56 96 ASP A CA 1
ATOM 777 C C . ASP A 1 96 ? -5.472 -0.664 2.387 1.00 94.56 96 ASP A C 1
ATOM 779 O O . ASP A 1 96 ? -6.010 -1.409 1.559 1.00 94.56 96 ASP A O 1
ATOM 783 N N . LEU A 1 97 ? -5.526 -0.915 3.700 1.00 95.25 97 LEU A N 1
ATOM 784 C CA . LEU A 1 97 ? -6.117 -2.139 4.228 1.00 95.25 97 LEU A CA 1
ATOM 785 C C . LEU A 1 97 ? -6.616 -2.031 5.671 1.00 95.25 97 LEU A C 1
ATOM 787 O O . LEU A 1 97 ? -6.120 -1.250 6.480 1.00 95.25 97 LEU A O 1
ATOM 791 N N . ILE A 1 98 ? -7.587 -2.882 5.993 1.00 96.38 98 ILE A N 1
ATOM 792 C CA . ILE A 1 98 ? -8.023 -3.162 7.363 1.00 96.38 98 ILE A CA 1
ATOM 793 C C . ILE A 1 98 ? -7.893 -4.666 7.594 1.00 96.38 98 ILE A C 1
ATOM 795 O O . ILE A 1 98 ? -8.426 -5.451 6.809 1.00 96.38 98 ILE A O 1
ATOM 799 N N . VAL A 1 99 ? -7.189 -5.064 8.653 1.00 95.31 99 VAL A N 1
ATOM 800 C CA . VAL A 1 99 ? -6.952 -6.473 9.012 1.00 95.31 99 VAL A CA 1
ATOM 801 C C . VAL A 1 99 ? -7.486 -6.714 10.418 1.00 95.31 99 VAL A C 1
ATOM 803 O O . VAL A 1 99 ? -6.961 -6.151 11.373 1.00 95.31 99 VAL A O 1
ATOM 806 N N . ASP A 1 100 ? -8.546 -7.515 10.544 1.00 94.81 100 ASP A N 1
ATOM 807 C CA . ASP A 1 100 ? -9.256 -7.782 11.811 1.00 94.81 100 ASP A CA 1
ATOM 808 C C . ASP A 1 100 ? -9.600 -6.506 12.612 1.00 94.81 100 ASP A C 1
ATOM 810 O O . ASP A 1 100 ? -9.489 -6.458 13.835 1.00 94.81 100 ASP A O 1
ATOM 814 N N . GLY A 1 101 ? -10.015 -5.447 11.912 1.00 95.06 101 GLY A N 1
ATOM 815 C CA . GLY A 1 101 ? -10.363 -4.156 12.519 1.00 95.06 101 GLY A CA 1
ATOM 816 C C . GLY A 1 101 ? -9.169 -3.237 12.811 1.00 95.06 101 GLY A C 1
ATOM 817 O O . GLY A 1 101 ? -9.378 -2.119 13.278 1.00 95.06 101 GLY A O 1
ATOM 818 N N . CYS A 1 102 ? -7.935 -3.653 12.507 1.00 95.69 102 CYS A N 1
ATOM 819 C CA . CYS A 1 102 ? -6.759 -2.783 12.557 1.00 95.69 102 CYS A CA 1
ATOM 820 C C . CYS A 1 102 ? -6.577 -2.050 11.226 1.00 95.69 102 CYS A C 1
ATOM 822 O O . CYS A 1 102 ? -6.449 -2.691 10.178 1.00 95.69 102 CYS A O 1
ATOM 824 N N . LEU A 1 103 ? -6.562 -0.716 11.263 1.00 96.94 103 LEU A N 1
ATOM 825 C CA . LEU A 1 103 ? -6.371 0.122 10.079 1.00 96.94 103 LEU A CA 1
ATOM 826 C C . LEU A 1 103 ? -4.879 0.273 9.765 1.00 96.94 103 LEU A C 1
ATOM 828 O O . LEU A 1 103 ? -4.098 0.737 10.595 1.00 96.94 103 LEU A O 1
ATOM 832 N N . ILE A 1 104 ? -4.486 -0.070 8.539 1.00 94.88 104 ILE A N 1
ATOM 833 C CA . ILE A 1 104 ? -3.088 -0.088 8.111 1.00 94.88 104 ILE A CA 1
ATOM 834 C C . ILE A 1 104 ? -2.936 0.697 6.801 1.00 94.88 104 ILE A C 1
ATOM 836 O O . ILE A 1 104 ? -3.678 0.508 5.838 1.00 94.88 104 ILE A O 1
ATOM 840 N N . ASP A 1 105 ? -1.929 1.568 6.774 1.00 94.00 105 ASP A N 1
ATOM 841 C CA . ASP A 1 105 ? -1.507 2.353 5.611 1.00 94.00 105 ASP A CA 1
ATOM 842 C C . ASP A 1 105 ? -0.003 2.118 5.393 1.00 94.00 105 ASP A C 1
ATOM 844 O O . ASP A 1 105 ? 0.814 2.3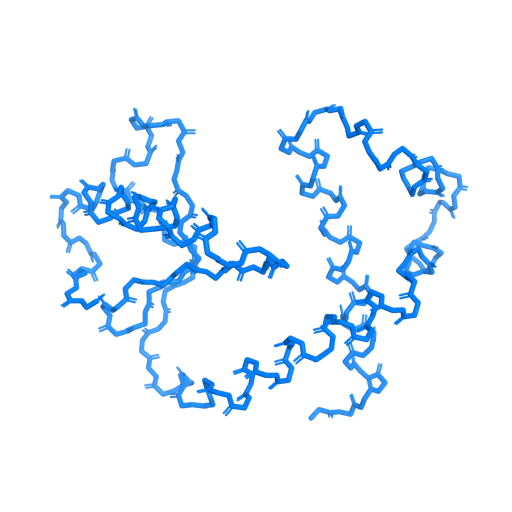49 6.295 1.00 94.00 105 ASP A O 1
ATOM 848 N N . ILE A 1 106 ? 0.371 1.584 4.232 1.00 92.50 106 ILE A N 1
ATOM 849 C CA . ILE A 1 106 ? 1.730 1.148 3.910 1.00 92.50 106 ILE A CA 1
ATOM 850 C C . ILE A 1 106 ? 2.447 2.273 3.164 1.00 92.50 106 ILE A C 1
ATOM 852 O O . ILE A 1 106 ? 2.074 2.682 2.068 1.00 92.50 106 ILE A O 1
ATOM 856 N N . LYS A 1 107 ? 3.561 2.746 3.731 1.00 90.06 107 LYS A N 1
ATOM 857 C CA . LYS A 1 107 ? 4.414 3.768 3.109 1.00 90.06 107 LYS A CA 1
ATOM 858 C C . LYS A 1 107 ? 5.837 3.262 2.917 1.00 90.06 107 LYS A C 1
ATOM 860 O O . LYS A 1 107 ? 6.436 2.685 3.822 1.00 90.06 107 LYS A O 1
ATOM 865 N N . THR A 1 108 ? 6.422 3.576 1.766 1.00 90.69 108 THR A N 1
ATOM 866 C CA . THR A 1 108 ? 7.850 3.384 1.481 1.00 90.69 108 THR A CA 1
ATOM 867 C C . THR A 1 108 ? 8.559 4.734 1.479 1.00 90.69 108 THR A C 1
ATOM 869 O O . THR A 1 108 ? 8.153 5.641 0.755 1.00 90.69 108 THR A O 1
ATOM 872 N N . THR A 1 109 ? 9.625 4.895 2.266 1.00 90.88 109 THR A N 1
ATOM 873 C CA . THR A 1 109 ? 10.374 6.160 2.324 1.00 90.88 109 THR A CA 1
ATOM 874 C C . THR A 1 109 ? 11.825 5.957 2.742 1.00 90.88 109 THR A C 1
ATOM 876 O O . THR A 1 109 ? 12.140 5.121 3.587 1.00 90.88 109 THR A O 1
ATOM 879 N N . VAL A 1 110 ? 12.711 6.792 2.201 1.00 91.62 110 VAL A N 1
ATOM 880 C CA . VAL A 1 110 ? 14.106 6.917 2.653 1.00 91.62 110 VAL A CA 1
ATOM 881 C C . VAL A 1 110 ? 14.257 7.887 3.839 1.00 91.62 110 VAL A C 1
ATOM 883 O O . VAL A 1 110 ? 15.344 8.027 4.395 1.00 91.62 110 VAL A O 1
ATOM 886 N N . GLN A 1 111 ? 13.180 8.573 4.248 1.00 94.06 111 GLN A N 1
ATOM 887 C CA . GLN A 1 111 ? 13.157 9.564 5.335 1.00 94.06 111 GLN A CA 1
ATOM 888 C C . GLN A 1 111 ? 12.041 9.273 6.362 1.00 94.06 111 GLN A C 1
ATOM 890 O O . GLN A 1 111 ? 11.190 10.129 6.612 1.00 94.06 111 GLN A O 1
ATOM 895 N N . PRO A 1 112 ? 12.053 8.109 7.040 1.00 91.62 112 PRO A N 1
ATOM 896 C CA . PRO A 1 112 ? 10.942 7.671 7.894 1.00 91.62 112 PRO A CA 1
ATOM 897 C C . PRO A 1 112 ? 10.584 8.666 9.004 1.00 91.62 112 PRO A C 1
ATOM 899 O O . PRO A 1 112 ? 9.414 8.887 9.289 1.00 91.62 112 PRO A O 1
ATOM 902 N N . ARG A 1 113 ? 11.573 9.352 9.593 1.00 94.31 113 ARG A N 1
ATOM 903 C CA . ARG A 1 113 ? 11.325 10.339 10.662 1.00 94.31 113 ARG A CA 1
ATOM 904 C C . ARG A 1 113 ? 10.482 11.539 10.220 1.00 94.31 113 ARG A C 1
ATOM 906 O O . ARG A 1 113 ? 9.896 12.190 11.077 1.00 94.31 113 ARG A O 1
ATOM 913 N N . ARG A 1 114 ? 10.466 11.859 8.924 1.00 93.25 114 ARG A N 1
ATOM 914 C CA . ARG A 1 114 ? 9.659 12.957 8.373 1.00 93.25 114 ARG A CA 1
ATOM 915 C C . ARG A 1 114 ? 8.254 12.497 8.003 1.00 93.25 114 ARG A C 1
ATOM 917 O O . ARG A 1 114 ? 7.313 13.239 8.247 1.00 93.25 114 ARG A O 1
ATOM 924 N N . GLU A 1 115 ? 8.128 11.279 7.485 1.00 93.12 115 GLU A N 1
ATOM 925 C CA . GLU A 1 115 ? 6.848 10.747 7.007 1.00 93.12 115 GLU A CA 1
ATOM 926 C C . GLU A 1 115 ? 5.942 10.243 8.133 1.00 93.12 115 GLU A C 1
ATOM 928 O O . GLU A 1 115 ? 4.728 10.392 8.049 1.00 93.12 115 GLU A O 1
ATOM 933 N N . VAL A 1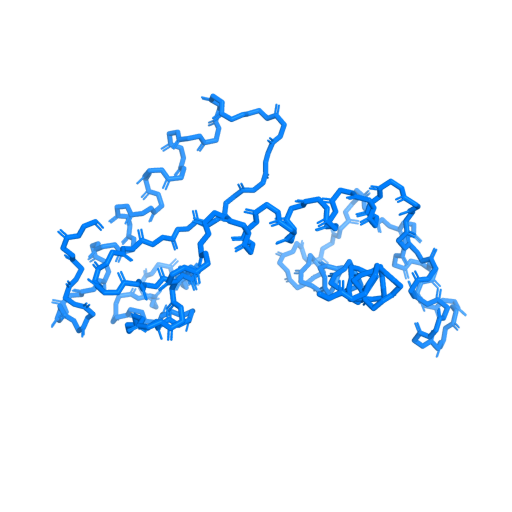 116 ? 6.506 9.687 9.214 1.00 94.25 116 VAL A N 1
ATOM 934 C CA . VAL A 1 116 ? 5.709 9.074 10.295 1.00 94.25 116 VAL A CA 1
ATOM 935 C C . VAL A 1 116 ? 4.647 10.024 10.874 1.00 94.25 116 VAL A C 1
ATOM 937 O O . VAL A 1 116 ? 3.494 9.610 10.956 1.00 94.25 116 VAL A O 1
ATOM 940 N N . PRO A 1 117 ? 4.947 11.289 11.236 1.00 95.19 117 PRO A N 1
ATOM 941 C CA . PRO A 1 117 ? 3.912 12.198 11.732 1.00 95.19 117 PRO A CA 1
ATOM 942 C C . PRO A 1 117 ? 2.778 12.449 10.729 1.00 95.19 117 PRO A C 1
ATOM 944 O O . PRO A 1 117 ? 1.626 12.560 11.134 1.00 95.19 117 PRO A O 1
ATOM 947 N N . ILE A 1 118 ? 3.089 12.524 9.431 1.00 94.38 118 ILE A N 1
ATOM 948 C CA . ILE A 1 118 ? 2.102 12.753 8.366 1.00 94.38 118 ILE A CA 1
ATOM 949 C C . ILE A 1 118 ? 1.207 11.518 8.215 1.00 94.38 118 ILE A C 1
ATOM 951 O O . ILE A 1 118 ? -0.016 11.648 8.199 1.00 94.38 118 ILE A O 1
ATOM 955 N N . ALA A 1 119 ? 1.809 10.326 8.195 1.00 94.12 119 ALA A N 1
ATOM 956 C CA . ALA A 1 119 ? 1.088 9.058 8.126 1.00 94.12 119 ALA A CA 1
ATOM 957 C C . ALA A 1 119 ? 0.136 8.864 9.322 1.00 94.12 119 ALA A C 1
ATOM 959 O O . ALA A 1 119 ? -0.980 8.382 9.154 1.00 94.12 119 ALA A O 1
ATOM 960 N N . LEU A 1 120 ? 0.522 9.307 10.524 1.00 94.94 120 LEU A N 1
ATOM 961 C CA . LEU A 1 120 ? -0.359 9.254 11.697 1.00 94.94 120 LEU A CA 1
ATOM 962 C C . LEU A 1 120 ? -1.602 10.138 11.535 1.00 94.94 120 LEU A C 1
ATOM 964 O O . LEU A 1 120 ? -2.704 9.704 11.865 1.00 94.94 120 LEU A O 1
ATOM 968 N N . TYR A 1 121 ? -1.459 11.357 11.003 1.00 95.31 121 TYR A N 1
ATOM 969 C CA . TYR A 1 121 ? -2.623 12.203 10.717 1.00 95.31 121 TYR A CA 1
ATOM 970 C C . TYR A 1 121 ? -3.523 11.608 9.633 1.00 95.31 121 TYR A C 1
ATOM 972 O O . TYR A 1 121 ? -4.740 11.764 9.704 1.00 95.31 121 TYR A O 1
ATOM 980 N N . GLN A 1 122 ? -2.940 10.913 8.657 1.00 94.06 122 GLN A N 1
ATOM 981 C CA . GLN A 1 122 ? -3.688 10.215 7.617 1.00 94.06 122 GLN A CA 1
ATOM 982 C C . GLN A 1 122 ? -4.537 9.075 8.202 1.00 94.06 122 GLN A C 1
ATOM 984 O O . GLN A 1 122 ? -5.741 9.038 7.953 1.00 94.06 122 GLN A O 1
ATOM 989 N N . LEU A 1 123 ? -3.956 8.230 9.062 1.00 96.50 123 LEU A N 1
ATOM 990 C CA . LEU A 1 123 ? -4.687 7.175 9.778 1.00 96.50 123 LEU A CA 1
ATOM 991 C C . LEU A 1 123 ? -5.822 7.744 10.641 1.00 96.50 123 LEU A C 1
ATOM 993 O O . LEU A 1 123 ? -6.951 7.269 10.553 1.00 96.50 123 LEU A O 1
ATOM 997 N N . LEU A 1 124 ? -5.560 8.811 11.408 1.00 95.88 124 LEU A N 1
ATOM 998 C CA . LEU A 1 124 ? -6.601 9.497 12.186 1.00 95.88 124 LEU A CA 1
ATOM 999 C C . LEU A 1 124 ? -7.728 10.028 11.294 1.00 95.88 124 LEU A C 1
ATOM 1001 O O . LEU A 1 124 ? -8.899 9.928 11.655 1.00 95.88 124 LEU A O 1
ATOM 1005 N N . GLY A 1 125 ? -7.381 10.586 10.133 1.00 95.75 125 GLY A N 1
ATOM 1006 C CA . GLY A 1 125 ? -8.350 11.039 9.143 1.00 95.75 125 GLY A CA 1
ATOM 1007 C C . GLY A 1 125 ? -9.273 9.907 8.709 1.00 95.75 125 GLY A C 1
ATOM 1008 O O . GLY A 1 125 ? -10.485 10.052 8.794 1.00 95.75 125 GLY A O 1
ATOM 1009 N N . TYR A 1 126 ? -8.716 8.764 8.317 1.00 96.62 126 TYR A N 1
ATOM 1010 C CA . TYR A 1 126 ? -9.491 7.587 7.918 1.00 96.62 126 TYR A CA 1
ATOM 1011 C C . TYR A 1 126 ? -10.411 7.076 9.026 1.00 96.62 126 TYR A C 1
ATOM 1013 O O . TYR A 1 126 ? -11.600 6.893 8.776 1.00 96.62 126 TYR A O 1
ATOM 1021 N N . THR A 1 127 ? -9.911 6.942 10.258 1.00 96.12 127 THR A N 1
ATOM 1022 C CA . THR A 1 127 ? -10.736 6.533 11.404 1.00 96.12 127 THR A CA 1
ATOM 1023 C C . THR A 1 127 ? -11.915 7.482 11.624 1.00 96.12 127 THR A C 1
ATOM 1025 O O . THR A 1 127 ? -13.034 7.036 11.845 1.00 96.12 127 THR A O 1
ATOM 1028 N N . LEU A 1 128 ? -11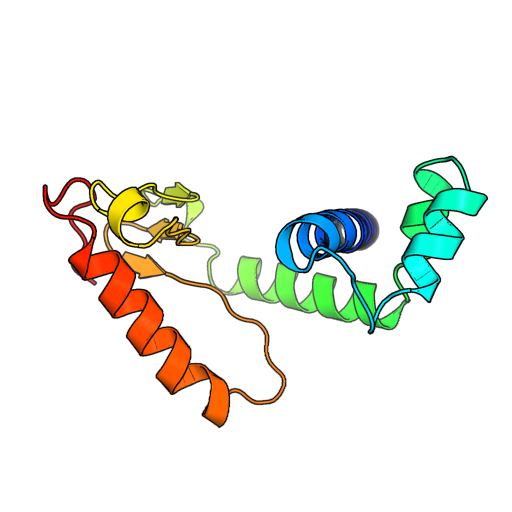.699 8.798 11.520 1.00 96.19 128 LEU A N 1
ATOM 1029 C CA . LEU A 1 128 ? -12.765 9.787 11.697 1.00 96.19 128 LEU A CA 1
ATOM 1030 C C . LEU A 1 128 ? -13.794 9.791 10.560 1.00 96.19 128 LEU A C 1
ATOM 1032 O O . LEU A 1 128 ? -14.882 10.329 10.753 1.00 96.19 128 LEU A O 1
ATOM 1036 N N . LEU A 1 129 ? -13.468 9.246 9.385 1.00 97.44 129 LEU A N 1
ATOM 1037 C CA . LEU A 1 129 ? -14.373 9.191 8.232 1.00 97.44 129 LEU A CA 1
ATOM 1038 C C . LEU A 1 129 ? -15.296 7.964 8.252 1.00 97.44 129 LEU A C 1
ATOM 1040 O O . LEU A 1 129 ? -16.282 7.955 7.508 1.00 97.44 129 LEU A O 1
ATOM 1044 N N . ASP A 1 130 ? -15.021 6.965 9.097 1.00 96.38 130 ASP A N 1
ATOM 1045 C CA . ASP A 1 130 ? -15.874 5.788 9.312 1.00 96.38 130 ASP A CA 1
ATOM 1046 C C . ASP A 1 130 ? -17.070 6.122 10.226 1.00 96.38 130 ASP A C 1
ATOM 1048 O O . ASP A 1 130 ? -17.220 5.599 11.326 1.00 96.38 130 ASP A O 1
ATOM 1052 N N . TYR A 1 131 ? -17.903 7.081 9.805 1.00 96.38 131 TYR A N 1
ATOM 1053 C CA . TYR A 1 131 ? -18.963 7.671 10.637 1.00 96.38 131 TYR A CA 1
ATOM 1054 C C . TYR A 1 131 ? -19.971 6.667 11.193 1.00 96.38 131 TYR A C 1
ATOM 1056 O O . TYR A 1 131 ? -20.528 6.882 12.269 1.00 96.38 131 TYR A O 1
ATOM 1064 N N . ASP A 1 132 ? -20.265 5.632 10.417 1.00 96.12 132 ASP A N 1
ATOM 1065 C CA . ASP A 1 132 ? -21.213 4.578 10.747 1.00 96.12 132 ASP A CA 1
ATOM 1066 C C . ASP A 1 132 ? -20.543 3.371 11.417 1.00 96.12 132 ASP A C 1
ATOM 1068 O O . ASP A 1 132 ? -21.223 2.371 11.645 1.00 96.12 132 ASP A O 1
ATOM 1072 N N . ASP A 1 133 ? -19.249 3.480 11.757 1.00 95.94 133 ASP A N 1
ATOM 1073 C CA . ASP A 1 133 ? -18.425 2.413 12.341 1.00 95.94 133 ASP A CA 1
ATOM 1074 C C . ASP A 1 133 ? -18.515 1.114 11.524 1.00 95.94 133 ASP A C 1
ATOM 1076 O O . ASP A 1 133 ? -18.553 -0.002 12.051 1.00 95.94 133 ASP A O 1
ATOM 1080 N N . ARG A 1 134 ? -18.617 1.248 10.195 1.00 95.06 134 ARG A N 1
ATOM 1081 C CA . ARG A 1 134 ? -18.870 0.126 9.288 1.00 95.06 134 ARG A CA 1
ATOM 1082 C C . ARG A 1 134 ? -17.756 -0.908 9.356 1.00 95.06 134 ARG A C 1
ATOM 1084 O O . ARG A 1 134 ? -18.026 -2.100 9.172 1.00 95.06 134 ARG A O 1
ATOM 1091 N N . TYR A 1 135 ? -16.517 -0.461 9.541 1.00 94.38 135 TYR A N 1
ATOM 1092 C CA . TYR A 1 135 ? -15.352 -1.337 9.556 1.00 94.38 135 TYR A CA 1
ATOM 1093 C C . TYR A 1 135 ? -14.903 -1.712 10.973 1.00 94.38 135 TYR A C 1
ATOM 1095 O O . TYR A 1 135 ? -14.003 -2.543 11.103 1.00 94.38 135 TYR A O 1
ATOM 1103 N N . GLY A 1 136 ? -15.535 -1.158 12.016 1.00 95.06 136 GLY A N 1
ATOM 1104 C CA . GLY A 1 136 ? -15.251 -1.500 13.410 1.00 95.06 136 GLY A CA 1
ATOM 1105 C C . GLY A 1 136 ? -13.800 -1.229 13.802 1.00 95.06 136 GLY A C 1
ATOM 1106 O O . GLY A 1 136 ? -13.182 -2.078 14.450 1.00 95.06 136 GLY A O 1
ATOM 1107 N N . ILE A 1 137 ? -13.230 -0.107 13.346 1.00 96.06 137 ILE A N 1
ATOM 1108 C CA . ILE A 1 137 ? -11.797 0.192 13.489 1.00 96.06 137 ILE A CA 1
ATOM 1109 C C . ILE A 1 137 ? -11.444 0.334 14.973 1.00 96.06 137 ILE A C 1
ATOM 1111 O O . ILE A 1 137 ? -11.927 1.240 15.652 1.00 96.06 137 ILE A O 1
ATOM 1115 N N . ASN A 1 138 ? -10.592 -0.558 15.483 1.00 93.06 138 ASN A N 1
ATOM 1116 C CA . ASN A 1 138 ? -10.344 -0.692 16.924 1.00 93.06 138 ASN A CA 1
ATOM 1117 C C . ASN A 1 138 ? -8.870 -0.896 17.325 1.00 93.06 138 ASN A C 1
ATOM 1119 O O . ASN A 1 138 ? -8.586 -1.017 18.520 1.00 93.06 138 ASN A O 1
ATOM 1123 N N . GLY A 1 139 ? -7.945 -0.893 16.361 1.00 77.94 139 GLY A N 1
ATOM 1124 C CA . GLY A 1 139 ? -6.512 -1.111 16.573 1.00 77.94 139 GLY A CA 1
ATOM 1125 C C . GLY A 1 139 ? -5.637 -0.311 15.627 1.00 77.94 139 GLY A C 1
ATOM 1126 O O . GLY A 1 139 ? -6.059 -0.100 14.467 1.00 77.94 139 GLY A O 1
#

Radius of gyration: 17.65 Å; chains: 1; bounding box: 39×35×45 Å

Secondary structure (DSSP, 8-state):
--HHHHHHHHHHHHHHHHHHHHHHHSS-STTHHHHHHHHHH-SHHHHHTTS-HHHHHHHHHHHHHHHHHSGGGGGS-EEESPPPTTGGGGT-----EEETTEEE-----S-HHHHHHHHHHHHHHHHHH-TT-TT----

Foldseek 3Di:
DDLVVLLQVLLVVVLVVVVVCCVVVVDPPPPVVLVVQCVVVVDPVSSSVVQDPVSSVVSSVVVVVCCVVPVPQVVWDKDAQDDFQQQVVVVGQTFGMATNLAGDHDDDDPCCVVCVVVVVVSSVVVVVRNVVCPSVRDD

Sequence (139 aa):
MEQDDEDRLARYCFVLALFEELYRSGNPVWWRAPWSAMREKGVVRAWLELASPNAVDDLRQLSWLFCDRQADWHEKTVVLNPTFAGSTHVGGADADLIVDGCLIDIKTTVQPRREVPIALYQLLGYTLLDYDDRYGING